Protein AF-A0A2V6DBK1-F1 (afdb_monomer)

Solvent-accessible surface area (backbone atoms only — not comparable to full-atom values): 3916 Å² total; per-residue (Å²): 134,73,84,65,56,63,62,53,54,51,52,51,54,51,51,53,56,57,60,56,56,58,66,56,53,57,53,53,55,49,53,51,52,54,49,52,52,50,53,52,50,53,50,51,54,54,49,54,48,29,60,73,42,16,64,97,42,93,39,62,38,80,90,78,57,34,47,102

Mean predicted aligned error: 9.08 Å

Secondary structure (DSSP, 8-state):
--TTHHH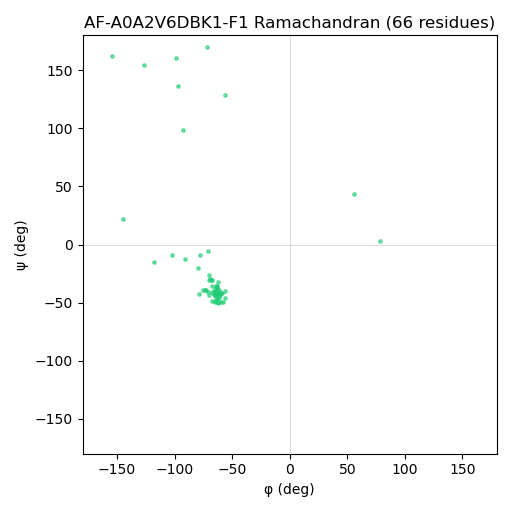HHHHHHHHHHHHHHHHHHHHHHHHHHHHHHHHHHHHHHHHHHHHHH-TTSS-EETTTTEE-

Foldseek 3Di:
DCVPPVVVVVVVVVVVVVVVVVVVVVVVVVVVVVVVVVVVVVVVVLVVLCCVQPPPAPAAPNVVSHGD

Radius of gyration: 26.91 Å; Cα contacts (8 Å, |Δi|>4): 30; chains: 1; bounding box: 49×17×73 Å

pLDDT: mean 87.63, std 12.84, range [52.81, 98.81]

Sequence (68 aa):
MPDRIVPTVFLLAAFVAFAMHGCAKSRQDEDARQLLARVRTEFLHAWSNYERYAWGQDALRPLSKTGH

Structure (m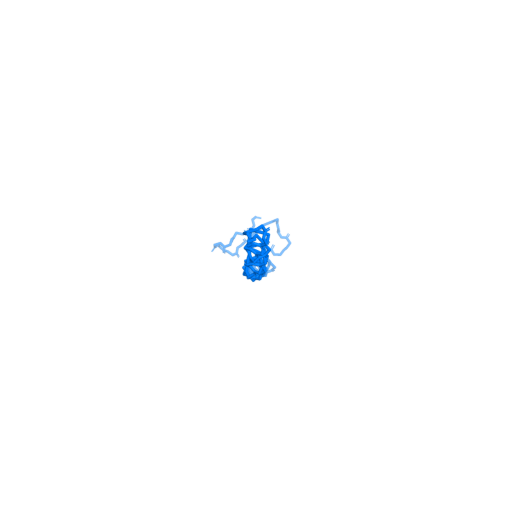mCIF, N/CA/C/O backbone):
data_AF-A0A2V6DBK1-F1
#
_entry.id   AF-A0A2V6DBK1-F1
#
loop_
_atom_site.group_PDB
_atom_site.id
_atom_site.type_symbol
_atom_site.label_atom_id
_atom_site.label_alt_id
_atom_site.label_comp_id
_atom_site.label_asym_id
_atom_site.label_entity_id
_atom_site.label_seq_id
_atom_site.pdbx_PDB_ins_code
_atom_site.Cartn_x
_atom_site.Cartn_y
_atom_site.Cartn_z
_atom_site.occupancy
_atom_site.B_iso_or_equiv
_atom_site.auth_seq_id
_atom_site.auth_comp_id
_atom_site.auth_asym_id
_atom_site.auth_atom_id
_atom_site.pdbx_PDB_model_num
ATOM 1 N N . MET A 1 1 ? 32.715 1.437 -57.920 1.00 52.81 1 MET A N 1
ATOM 2 C CA . MET A 1 1 ? 31.615 0.546 -57.488 1.00 52.81 1 MET A CA 1
ATOM 3 C C . MET A 1 1 ? 31.035 1.057 -56.163 1.00 52.81 1 MET A C 1
ATOM 5 O O . MET A 1 1 ? 31.460 0.592 -55.111 1.00 52.81 1 MET A O 1
ATOM 9 N N . PRO A 1 2 ? 30.144 2.068 -56.188 1.00 60.84 2 PRO A N 1
ATOM 10 C CA . PRO A 1 2 ? 29.508 2.647 -54.992 1.00 60.84 2 PRO A CA 1
ATOM 11 C C . PRO A 1 2 ? 28.346 1.806 -54.415 1.00 60.84 2 PRO A C 1
ATOM 13 O O . PRO A 1 2 ? 27.891 2.066 -53.303 1.00 60.84 2 PRO A O 1
ATOM 16 N N . ASP A 1 3 ? 27.903 0.757 -55.112 1.00 63.69 3 ASP A N 1
ATOM 17 C CA . ASP A 1 3 ? 26.648 0.037 -54.827 1.00 63.69 3 ASP A CA 1
ATOM 18 C C . ASP A 1 3 ? 26.649 -0.821 -53.543 1.00 63.69 3 ASP A C 1
ATOM 20 O O . ASP A 1 3 ? 25.616 -1.355 -53.147 1.00 63.69 3 ASP A O 1
ATOM 24 N N . ARG A 1 4 ? 27.793 -0.956 -52.850 1.00 64.50 4 ARG A N 1
ATOM 25 C CA . ARG A 1 4 ? 27.929 -1.776 -51.622 1.00 64.50 4 ARG A CA 1
ATOM 26 C C . ARG A 1 4 ? 27.939 -0.968 -50.319 1.00 64.50 4 ARG A C 1
ATOM 28 O O . ARG A 1 4 ? 27.864 -1.549 -49.238 1.00 64.50 4 ARG A O 1
ATOM 35 N N . ILE A 1 5 ? 28.017 0.361 -50.399 1.00 66.94 5 ILE A N 1
ATOM 36 C CA . ILE A 1 5 ? 28.132 1.237 -49.220 1.00 66.94 5 ILE A CA 1
ATOM 37 C C . ILE A 1 5 ? 26.764 1.428 -48.550 1.00 66.94 5 ILE A C 1
ATOM 39 O O . ILE A 1 5 ? 26.642 1.310 -47.332 1.00 66.94 5 ILE A O 1
ATOM 43 N N . VAL A 1 6 ? 25.720 1.632 -49.353 1.00 69.94 6 VAL A N 1
ATOM 44 C CA . VAL A 1 6 ? 24.342 1.862 -48.891 1.00 69.94 6 VAL A CA 1
ATOM 45 C C . VAL A 1 6 ? 23.787 0.714 -48.026 1.00 69.94 6 VAL A C 1
ATOM 47 O O . VAL A 1 6 ? 23.325 0.996 -46.918 1.00 69.94 6 VAL A O 1
ATOM 50 N N . PRO A 1 7 ? 23.867 -0.574 -48.429 1.00 74.50 7 PRO A N 1
ATOM 51 C CA . PRO A 1 7 ? 23.349 -1.666 -47.599 1.00 74.50 7 PRO A CA 1
ATOM 52 C C . PRO A 1 7 ? 24.152 -1.861 -46.308 1.00 74.50 7 PRO A C 1
ATOM 54 O O . PRO A 1 7 ? 23.589 -2.240 -45.286 1.00 74.50 7 PRO A O 1
ATOM 57 N N . THR A 1 8 ? 25.451 -1.557 -46.318 1.00 78.38 8 THR A N 1
ATOM 58 C CA . THR A 1 8 ? 26.316 -1.701 -45.137 1.00 78.38 8 THR A CA 1
ATOM 59 C C . THR A 1 8 ? 25.979 -0.660 -44.069 1.00 78.38 8 THR A C 1
ATOM 61 O O . THR A 1 8 ? 25.856 -0.994 -42.892 1.00 78.38 8 THR A O 1
ATOM 64 N N . VAL A 1 9 ? 25.756 0.593 -44.475 1.00 82.19 9 VAL A N 1
ATOM 65 C CA . VAL A 1 9 ? 25.303 1.659 -43.567 1.00 82.19 9 VAL A CA 1
ATOM 66 C C . VAL A 1 9 ? 23.913 1.346 -43.010 1.00 82.19 9 VAL A C 1
ATOM 68 O O . VAL A 1 9 ? 23.674 1.534 -41.818 1.00 82.19 9 VAL A O 1
ATOM 71 N N . PHE A 1 10 ? 23.015 0.807 -43.840 1.00 79.94 10 PHE A N 1
ATOM 72 C CA . PHE A 1 10 ? 21.671 0.423 -43.409 1.00 79.94 10 PHE A CA 1
ATOM 73 C C . PHE A 1 10 ? 21.688 -0.711 -42.369 1.00 79.94 10 PHE A C 1
ATOM 75 O O . PHE A 1 10 ? 21.006 -0.624 -41.349 1.00 79.94 10 PHE A O 1
ATOM 82 N N . LEU A 1 11 ? 22.515 -1.741 -42.576 1.00 80.62 11 LEU A N 1
ATOM 83 C CA . LEU A 1 11 ? 22.678 -2.845 -41.624 1.00 80.62 11 LEU A CA 1
ATOM 84 C C . LEU A 1 11 ? 23.291 -2.384 -40.293 1.00 80.62 11 LEU A C 1
ATOM 86 O O . LEU A 1 11 ? 22.836 -2.810 -39.231 1.00 80.62 11 LEU A O 1
ATOM 90 N N . LEU A 1 12 ? 24.272 -1.478 -40.327 1.00 80.62 12 LEU A N 1
ATOM 91 C CA . LEU A 1 12 ? 24.858 -0.903 -39.112 1.00 80.62 12 LEU A CA 1
ATOM 92 C C . LEU A 1 12 ? 23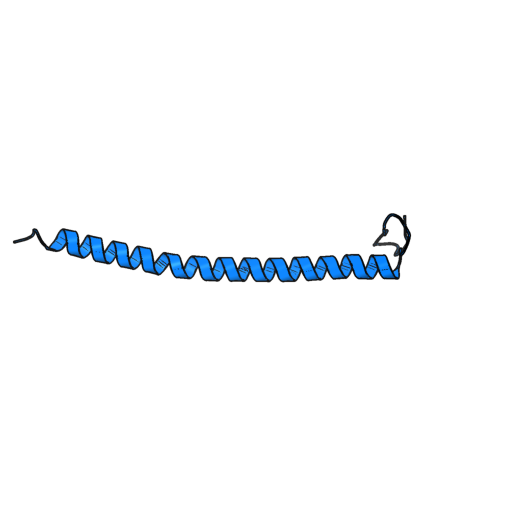.848 -0.046 -38.335 1.00 80.62 12 LEU A C 1
ATOM 94 O O . LEU A 1 12 ? 23.750 -0.175 -37.116 1.00 80.62 12 LEU A O 1
ATOM 98 N N . ALA A 1 13 ? 23.055 0.778 -39.023 1.00 80.44 13 ALA A N 1
ATOM 99 C CA . ALA A 1 13 ? 22.010 1.580 -38.389 1.00 80.44 13 ALA A CA 1
ATOM 100 C C . ALA A 1 13 ? 20.925 0.703 -37.738 1.00 80.44 13 ALA A C 1
ATOM 102 O O . ALA A 1 13 ? 20.513 0.964 -36.606 1.00 80.44 13 ALA A O 1
ATOM 103 N N . ALA A 1 14 ? 20.511 -0.376 -38.411 1.00 79.81 14 ALA A N 1
ATOM 104 C CA . ALA A 1 14 ? 19.560 -1.341 -37.864 1.00 79.81 14 ALA A CA 1
ATOM 105 C C . ALA A 1 14 ? 20.108 -2.054 -36.613 1.00 79.81 14 ALA A C 1
ATOM 107 O O . ALA A 1 14 ? 19.377 -2.232 -35.639 1.00 79.81 14 ALA A O 1
ATOM 108 N N . PHE A 1 15 ? 21.397 -2.406 -36.595 1.00 79.31 15 PHE A N 1
ATOM 109 C CA . PHE A 1 15 ? 22.041 -3.037 -35.439 1.00 79.31 15 PHE A CA 1
ATOM 110 C C . PHE A 1 15 ? 22.109 -2.099 -34.223 1.00 79.31 15 PHE A C 1
ATOM 112 O O . PHE A 1 15 ? 21.786 -2.506 -33.106 1.00 79.31 15 PHE A O 1
ATOM 119 N N . VAL A 1 16 ? 22.454 -0.823 -34.435 1.00 78.12 16 VAL A N 1
ATOM 120 C CA . VAL A 1 16 ? 22.456 0.200 -33.373 1.00 78.12 16 VAL A CA 1
ATOM 121 C C . VAL A 1 16 ? 21.045 0.428 -32.828 1.00 78.12 16 VAL A C 1
ATOM 123 O O . VAL A 1 16 ? 20.854 0.465 -31.612 1.00 78.12 16 VAL A O 1
ATOM 126 N N . ALA A 1 17 ? 20.039 0.517 -33.704 1.00 73.88 17 ALA A N 1
ATOM 127 C CA . ALA A 1 17 ? 18.648 0.643 -33.284 1.00 73.88 17 ALA A CA 1
ATOM 128 C C . ALA A 1 17 ? 18.199 -0.568 -32.448 1.00 73.88 17 ALA A C 1
ATOM 130 O O . ALA A 1 17 ? 17.561 -0.391 -31.411 1.00 73.88 17 ALA A O 1
ATOM 131 N N . PHE A 1 18 ? 18.575 -1.788 -32.841 1.00 70.50 18 PHE A N 1
ATOM 132 C CA . PHE A 1 18 ? 18.232 -3.008 -32.107 1.00 70.50 18 PHE A CA 1
ATOM 133 C C . PHE A 1 18 ? 18.906 -3.071 -30.724 1.00 70.50 18 PHE A C 1
ATOM 135 O O . PHE A 1 18 ? 18.253 -3.400 -29.735 1.00 70.50 18 PHE A O 1
ATOM 142 N N . ALA A 1 19 ? 20.179 -2.670 -30.619 1.00 71.44 19 ALA A N 1
ATOM 143 C CA . ALA A 1 19 ? 20.903 -2.618 -29.347 1.00 71.44 19 ALA A CA 1
ATOM 144 C C . ALA A 1 19 ? 20.293 -1.610 -28.351 1.00 71.44 19 ALA A C 1
ATOM 146 O O . ALA A 1 19 ? 20.226 -1.878 -27.150 1.00 71.44 19 ALA A O 1
ATOM 147 N N . MET A 1 20 ? 19.788 -0.472 -28.838 1.00 67.25 20 MET A N 1
ATOM 148 C CA . MET A 1 20 ? 19.191 0.567 -27.989 1.00 67.25 20 MET A CA 1
ATOM 149 C C . MET A 1 20 ? 17.844 0.150 -27.368 1.00 67.25 20 MET A C 1
ATOM 151 O O . MET A 1 20 ? 17.511 0.612 -26.276 1.00 67.25 20 MET A O 1
ATOM 155 N N . HIS A 1 21 ? 17.092 -0.767 -27.991 1.00 65.12 21 HIS A N 1
ATOM 156 C CA . HIS A 1 21 ? 15.806 -1.241 -27.455 1.00 65.12 21 HIS A CA 1
ATOM 157 C C . HIS A 1 21 ? 15.949 -2.102 -26.186 1.00 65.12 21 HIS A C 1
ATOM 159 O O . HIS A 1 21 ? 15.066 -2.082 -25.327 1.00 65.12 21 HIS A O 1
ATOM 165 N N . GLY A 1 22 ? 17.063 -2.825 -26.015 1.00 65.94 22 GLY A N 1
ATOM 166 C CA . GLY A 1 22 ? 17.273 -3.688 -24.844 1.00 65.94 22 GLY A CA 1
ATOM 167 C C . GLY A 1 22 ? 17.424 -2.919 -23.524 1.00 65.94 22 GLY A C 1
ATOM 168 O O . GLY A 1 22 ? 16.917 -3.349 -22.491 1.00 65.94 22 GLY A O 1
ATOM 169 N N . CYS A 1 23 ? 18.066 -1.746 -23.559 1.00 72.56 23 CYS A N 1
ATOM 170 C CA . CYS A 1 23 ? 18.382 -0.950 -22.363 1.00 72.56 23 CYS A CA 1
ATOM 171 C C . CYS A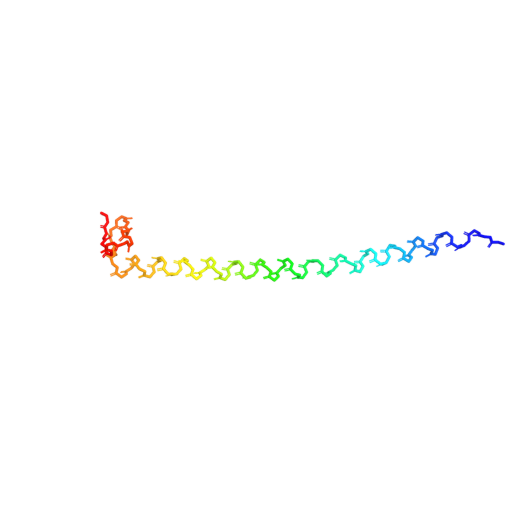 1 23 ? 17.187 -0.127 -21.835 1.00 72.56 23 CYS A C 1
ATOM 173 O O . CYS A 1 23 ? 17.158 0.302 -20.680 1.00 72.56 23 CYS A O 1
ATOM 175 N N . ALA A 1 24 ? 16.179 0.118 -22.676 1.00 74.19 24 ALA A N 1
ATOM 176 C CA . ALA A 1 24 ? 14.941 0.770 -22.251 1.00 74.19 24 ALA A CA 1
ATOM 177 C C . ALA A 1 24 ? 14.038 -0.193 -21.460 1.00 74.19 24 ALA A C 1
ATOM 179 O O . ALA A 1 24 ? 13.461 0.192 -20.444 1.00 74.19 24 ALA A O 1
ATOM 180 N N . LYS A 1 25 ? 13.969 -1.461 -21.885 1.00 81.50 25 LYS A N 1
ATOM 181 C CA . LYS A 1 25 ? 13.112 -2.475 -21.260 1.00 81.50 25 LYS A CA 1
ATOM 182 C C . LYS A 1 25 ? 13.562 -2.844 -19.843 1.00 81.50 25 LYS A C 1
ATOM 184 O O . LYS A 1 25 ? 12.720 -2.941 -18.958 1.00 81.50 25 LYS A O 1
ATOM 189 N N . SER A 1 26 ? 14.870 -2.975 -19.602 1.00 79.81 26 SER A N 1
ATOM 190 C CA . SER A 1 26 ? 15.400 -3.304 -18.269 1.00 79.81 26 SER A CA 1
ATOM 191 C C . SER A 1 26 ? 15.041 -2.259 -17.209 1.00 79.81 26 SER A C 1
ATOM 193 O O . SER A 1 26 ? 14.624 -2.622 -16.111 1.00 79.81 26 SER A O 1
ATOM 195 N N . ARG A 1 27 ? 15.137 -0.967 -17.551 1.00 80.44 27 ARG A N 1
ATOM 196 C CA . ARG A 1 27 ? 14.749 0.134 -16.656 1.00 80.44 27 ARG A CA 1
ATOM 197 C C . ARG A 1 27 ? 13.254 0.128 -16.354 1.00 80.44 27 ARG A C 1
ATOM 199 O O . ARG A 1 27 ? 12.865 0.219 -15.196 1.00 80.44 27 ARG A O 1
ATOM 206 N N . GLN A 1 28 ? 12.419 -0.076 -17.372 1.00 85.69 28 GLN A N 1
ATOM 207 C CA . GLN A 1 28 ? 10.971 -0.171 -17.183 1.00 85.69 28 GLN A CA 1
ATOM 208 C C . GLN A 1 28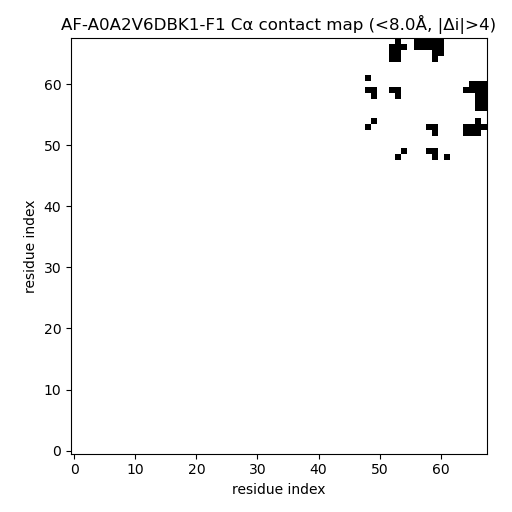 ? 10.578 -1.349 -16.269 1.00 85.69 28 GLN A C 1
ATOM 210 O O . GLN A 1 28 ? 9.691 -1.212 -15.425 1.00 85.69 28 GLN A O 1
ATOM 215 N N . ASP A 1 29 ? 11.255 -2.493 -16.397 1.00 89.25 29 ASP A N 1
ATOM 216 C CA . ASP A 1 29 ? 11.020 -3.663 -15.546 1.00 89.25 29 ASP A CA 1
ATOM 217 C C . ASP A 1 29 ? 11.505 -3.433 -14.093 1.00 89.25 29 ASP A C 1
ATOM 219 O O . ASP A 1 29 ? 10.937 -3.976 -13.142 1.00 89.25 29 ASP A O 1
ATOM 223 N N . GLU A 1 30 ? 12.549 -2.627 -13.876 1.00 92.44 30 GLU A N 1
ATOM 224 C CA . GLU A 1 30 ? 12.975 -2.180 -12.540 1.00 92.44 30 GLU A CA 1
ATOM 225 C C . GLU A 1 30 ? 11.950 -1.250 -11.890 1.00 92.44 30 GLU A C 1
ATOM 227 O O . GLU A 1 30 ? 11.537 -1.505 -10.755 1.00 92.44 30 GLU A O 1
ATOM 232 N N . ASP A 1 31 ? 11.479 -0.241 -12.619 1.00 94.50 31 ASP A N 1
ATOM 233 C CA . ASP A 1 31 ? 10.473 0.704 -12.131 1.00 94.50 31 ASP A CA 1
ATOM 234 C C . ASP A 1 31 ? 9.164 -0.012 -11.768 1.00 94.50 31 ASP A C 1
ATOM 236 O O . ASP A 1 31 ? 8.594 0.212 -10.695 1.00 94.50 31 ASP A O 1
ATOM 240 N N . ALA A 1 32 ? 8.723 -0.956 -12.608 1.00 95.00 32 ALA A N 1
ATOM 241 C CA . ALA A 1 32 ? 7.547 -1.778 -12.337 1.00 95.00 32 ALA A CA 1
ATOM 242 C C . ALA A 1 32 ? 7.710 -2.612 -11.054 1.00 95.00 32 ALA A C 1
ATOM 244 O O . ALA A 1 32 ? 6.800 -2.663 -10.223 1.00 95.00 32 ALA A O 1
ATOM 245 N N . ARG A 1 33 ? 8.881 -3.230 -10.840 1.00 96.56 33 ARG A N 1
ATOM 246 C CA . ARG A 1 33 ? 9.170 -3.996 -9.613 1.00 96.56 33 ARG A CA 1
ATOM 247 C C . ARG A 1 33 ? 9.165 -3.113 -8.369 1.00 96.56 33 ARG A C 1
ATOM 249 O O . ARG A 1 33 ? 8.617 -3.516 -7.342 1.00 96.56 33 ARG A O 1
ATOM 256 N N . GLN A 1 34 ? 9.730 -1.911 -8.453 1.00 97.62 34 GLN A N 1
ATOM 257 C CA . GLN A 1 34 ? 9.697 -0.958 -7.346 1.00 97.62 34 GLN A CA 1
ATOM 258 C C . GLN A 1 34 ? 8.269 -0.514 -7.023 1.00 97.62 34 GLN A C 1
ATOM 260 O O . GLN A 1 34 ? 7.910 -0.416 -5.849 1.00 97.62 34 GLN A O 1
ATOM 265 N N . LEU A 1 35 ? 7.445 -0.268 -8.043 1.00 98.00 35 LEU A N 1
ATOM 266 C CA . LEU A 1 35 ? 6.048 0.105 -7.851 1.00 98.00 35 LEU A CA 1
ATOM 267 C C . LEU A 1 35 ? 5.262 -1.020 -7.167 1.00 98.00 35 LEU A C 1
ATOM 269 O O . LEU A 1 35 ? 4.572 -0.769 -6.181 1.00 98.00 35 LEU A O 1
ATOM 273 N N . LEU A 1 36 ? 5.426 -2.266 -7.621 1.00 97.94 36 LEU A N 1
ATOM 274 C CA . LEU A 1 36 ? 4.797 -3.438 -7.004 1.00 97.94 36 LEU A CA 1
ATOM 275 C C . LEU A 1 36 ? 5.195 -3.599 -5.530 1.00 97.94 36 LEU A C 1
ATOM 277 O O . LEU A 1 36 ? 4.342 -3.874 -4.685 1.00 97.94 36 LEU A O 1
ATOM 281 N N . ALA A 1 37 ? 6.473 -3.387 -5.204 1.00 98.31 37 ALA A N 1
ATOM 282 C CA . ALA A 1 37 ? 6.952 -3.449 -3.826 1.00 98.31 37 ALA A CA 1
ATOM 283 C C . ALA A 1 37 ? 6.301 -2.373 -2.937 1.00 98.31 37 ALA A C 1
ATOM 285 O O . ALA A 1 37 ? 5.886 -2.672 -1.814 1.00 98.31 37 ALA A O 1
ATOM 286 N N . ARG A 1 38 ? 6.153 -1.141 -3.446 1.00 98.50 38 ARG A N 1
ATOM 287 C CA . ARG A 1 38 ? 5.467 -0.051 -2.730 1.00 98.50 38 ARG A CA 1
ATOM 288 C C . ARG A 1 38 ? 3.989 -0.365 -2.518 1.00 98.50 38 ARG A C 1
ATOM 290 O O . ARG A 1 38 ? 3.531 -0.316 -1.384 1.00 98.50 38 ARG A O 1
ATOM 297 N N . VAL A 1 39 ? 3.273 -0.784 -3.563 1.00 98.62 39 VAL A N 1
ATOM 298 C CA . VAL A 1 39 ? 1.852 -1.166 -3.464 1.00 98.62 39 VAL A CA 1
ATOM 299 C C . VAL A 1 39 ? 1.648 -2.264 -2.422 1.00 98.62 39 VAL A C 1
ATOM 301 O O . VAL A 1 39 ? 0.772 -2.148 -1.568 1.00 98.62 39 VAL A O 1
ATOM 304 N N . ARG A 1 40 ? 2.490 -3.305 -2.437 1.00 98.50 40 ARG A N 1
ATOM 305 C CA . ARG A 1 40 ? 2.431 -4.381 -1.440 1.00 98.50 40 ARG A CA 1
ATOM 306 C C . ARG A 1 40 ? 2.633 -3.857 -0.017 1.00 98.50 40 ARG A C 1
ATOM 308 O O . ARG A 1 40 ? 1.948 -4.306 0.896 1.00 98.50 40 ARG A O 1
ATOM 315 N N . THR A 1 41 ? 3.572 -2.933 0.164 1.00 98.75 41 THR A N 1
ATOM 316 C CA . THR A 1 41 ? 3.896 -2.353 1.473 1.00 98.75 41 THR A CA 1
ATOM 317 C C . THR A 1 41 ? 2.719 -1.553 2.024 1.00 98.75 41 THR A C 1
ATOM 319 O O . THR A 1 41 ? 2.289 -1.805 3.148 1.00 98.75 41 THR A O 1
ATOM 322 N N . GL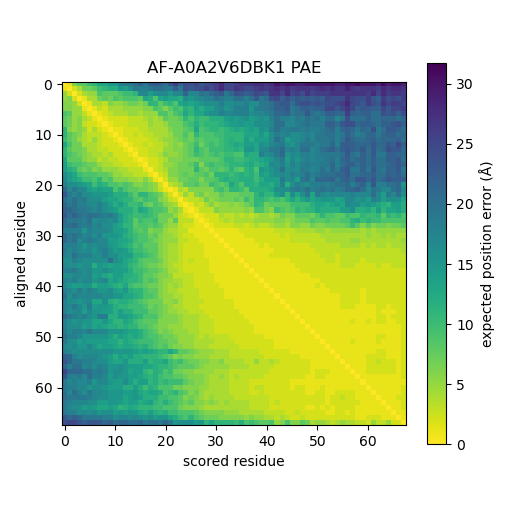U A 1 42 ? 2.140 -0.664 1.216 1.00 98.81 42 GLU A N 1
ATOM 323 C CA . GLU A 1 42 ? 0.990 0.153 1.620 1.00 98.81 42 GLU A CA 1
ATOM 324 C C . GLU A 1 42 ? -0.257 -0.698 1.884 1.00 98.81 42 GLU A C 1
ATOM 326 O O . GLU A 1 42 ? -0.987 -0.469 2.849 1.00 98.81 42 GLU A O 1
ATOM 331 N N . PHE A 1 43 ? -0.475 -1.744 1.083 1.00 98.75 43 PHE A N 1
ATOM 332 C CA . PHE A 1 43 ? -1.583 -2.668 1.301 1.00 98.75 43 PHE A CA 1
ATOM 333 C C . PHE A 1 43 ? -1.449 -3.416 2.632 1.00 98.75 43 PHE A C 1
ATOM 335 O O . PHE A 1 43 ? -2.402 -3.478 3.407 1.00 98.75 43 PHE A O 1
ATOM 342 N N . LEU A 1 44 ? -0.259 -3.948 2.935 1.00 98.81 44 LEU A N 1
ATOM 343 C CA . LEU A 1 44 ? 0.002 -4.608 4.217 1.00 98.81 44 LEU A CA 1
ATOM 344 C C . LEU A 1 44 ? -0.125 -3.635 5.396 1.00 98.81 44 LEU A C 1
ATOM 346 O O . LEU A 1 44 ? -0.614 -4.022 6.459 1.00 98.81 44 LEU A O 1
ATOM 350 N N . HIS A 1 45 ? 0.269 -2.373 5.219 1.00 98.50 45 HIS A N 1
ATOM 351 C CA . HIS A 1 45 ? 0.068 -1.340 6.230 1.00 98.50 45 HIS A CA 1
ATOM 352 C C . HIS A 1 45 ? -1.424 -1.113 6.517 1.00 98.50 45 HIS A C 1
ATOM 354 O O . HIS A 1 45 ? -1.846 -1.157 7.673 1.00 98.50 45 HIS A O 1
ATOM 360 N N . ALA A 1 46 ? -2.242 -0.935 5.477 1.00 98.44 46 ALA A N 1
ATOM 361 C CA . ALA A 1 46 ? -3.686 -0.777 5.627 1.00 98.44 46 ALA A CA 1
ATOM 362 C C . ALA A 1 46 ? -4.342 -2.020 6.256 1.00 98.44 46 ALA A C 1
ATOM 364 O O . ALA A 1 46 ? -5.113 -1.892 7.208 1.00 98.44 46 ALA A O 1
ATOM 365 N N . TRP A 1 47 ? -3.990 -3.218 5.777 1.00 98.56 47 TRP A N 1
ATOM 366 C CA . TRP A 1 47 ? -4.538 -4.484 6.266 1.00 98.56 47 TRP A CA 1
ATOM 367 C C . TRP A 1 47 ? -4.210 -4.731 7.740 1.00 98.56 47 TRP A C 1
ATOM 369 O O . TRP A 1 47 ? -5.107 -4.975 8.542 1.00 98.56 47 TRP A O 1
ATOM 379 N N . SER A 1 48 ? -2.937 -4.597 8.120 1.00 98.62 48 SER A N 1
ATOM 380 C CA . SER A 1 48 ? -2.509 -4.797 9.511 1.00 98.62 48 SER A CA 1
ATOM 381 C C . SER A 1 48 ? -3.153 -3.798 10.477 1.00 98.62 48 SER A C 1
ATOM 383 O O . SER A 1 48 ? -3.442 -4.143 11.623 1.00 98.62 48 SER A O 1
ATOM 385 N N . ASN A 1 49 ? -3.433 -2.570 10.030 1.00 98.56 49 ASN A N 1
ATOM 386 C CA . ASN A 1 49 ? -4.186 -1.606 10.828 1.00 98.56 49 ASN A CA 1
ATOM 387 C C . ASN A 1 49 ? -5.666 -1.989 10.951 1.00 98.56 49 ASN A C 1
ATOM 389 O O . ASN A 1 49 ? -6.226 -1.849 12.037 1.00 98.56 49 ASN A O 1
ATOM 393 N N . TYR A 1 50 ? -6.304 -2.469 9.879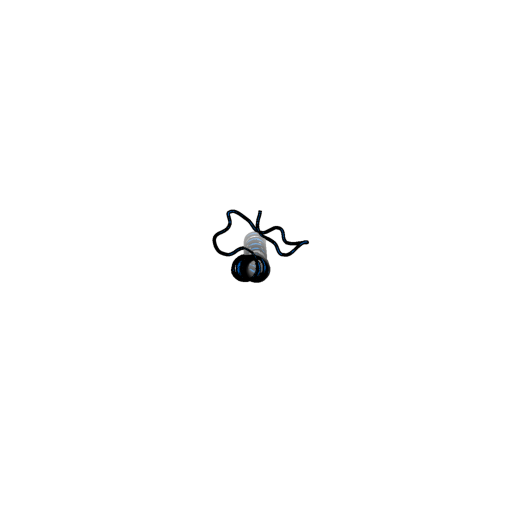 1.00 98.69 50 TYR A N 1
ATOM 394 C CA . TYR A 1 50 ? -7.681 -2.965 9.952 1.00 98.69 50 TYR A CA 1
ATOM 395 C C . TYR A 1 50 ? -7.785 -4.126 10.945 1.00 98.69 50 TYR A C 1
ATOM 397 O O . TYR A 1 50 ? -8.590 -4.066 11.870 1.00 98.69 50 TYR A O 1
ATOM 405 N N . GLU A 1 51 ? -6.903 -5.119 10.823 1.00 98.50 51 GLU A N 1
ATOM 406 C CA . GLU A 1 51 ? -6.829 -6.258 11.740 1.00 98.50 51 GLU A CA 1
ATOM 407 C C . GLU A 1 51 ? -6.627 -5.822 13.195 1.00 98.50 51 GLU A C 1
ATOM 409 O O . GLU A 1 51 ? -7.261 -6.342 14.107 1.00 98.50 51 GLU A O 1
ATOM 414 N N . ARG A 1 52 ? -5.791 -4.811 13.432 1.00 98.31 52 ARG A N 1
ATOM 415 C CA . ARG A 1 52 ? -5.531 -4.322 14.787 1.00 98.31 52 ARG A CA 1
ATOM 416 C C . ARG A 1 52 ? -6.689 -3.530 15.397 1.00 98.31 52 ARG A C 1
ATOM 418 O O . ARG A 1 52 ? -6.894 -3.618 16.605 1.00 98.31 52 ARG A O 1
ATOM 425 N N . TYR A 1 53 ? -7.374 -2.696 14.615 1.00 98.38 53 TYR A N 1
ATOM 426 C CA . TYR A 1 53 ? -8.257 -1.652 15.159 1.00 98.38 53 TYR A CA 1
ATOM 427 C C . TYR A 1 53 ? -9.736 -1.791 14.773 1.00 98.38 53 TYR A C 1
ATOM 429 O O . TYR A 1 53 ? -10.578 -1.121 15.368 1.00 98.38 53 TYR A O 1
ATOM 437 N N . ALA A 1 54 ? -10.069 -2.611 13.778 1.00 98.50 54 ALA A N 1
ATOM 438 C CA . ALA A 1 54 ? -11.420 -2.724 13.230 1.00 98.50 54 ALA A CA 1
ATOM 439 C C . ALA A 1 54 ? -11.777 -4.159 12.799 1.00 98.50 54 ALA A C 1
ATOM 441 O O . ALA A 1 54 ? -12.670 -4.343 11.975 1.00 98.50 54 ALA A O 1
ATOM 442 N N . TRP A 1 55 ? -11.097 -5.180 13.336 1.00 98.31 55 TRP A N 1
ATOM 443 C CA . TRP A 1 55 ? -11.365 -6.573 12.975 1.00 98.31 55 TRP A CA 1
ATOM 444 C C . TRP A 1 55 ? -12.827 -6.951 13.215 1.00 98.31 55 TRP A C 1
ATOM 446 O O . TRP A 1 55 ? -13.364 -6.739 14.303 1.00 98.31 55 TRP A O 1
ATOM 456 N N . GLY A 1 56 ? -13.461 -7.515 12.187 1.00 97.62 56 GLY A N 1
ATOM 457 C CA . GLY A 1 56 ? -14.875 -7.886 12.222 1.00 97.62 56 GLY A CA 1
ATOM 458 C C . GLY A 1 56 ? -15.847 -6.718 12.038 1.00 97.62 56 GLY A C 1
ATOM 459 O O . GLY A 1 56 ? -17.050 -6.945 12.098 1.00 97.62 56 GLY A O 1
ATOM 460 N N . GLN A 1 57 ? -15.357 -5.497 11.808 1.00 97.94 57 GLN A N 1
ATOM 461 C CA . GLN A 1 57 ? -16.182 -4.354 11.407 1.00 97.94 57 GLN A CA 1
ATOM 462 C C . GLN A 1 57 ? -16.114 -4.148 9.893 1.00 97.94 57 GLN A C 1
ATOM 464 O O . GLN A 1 57 ? -15.168 -4.598 9.243 1.00 97.94 57 GLN A O 1
ATOM 469 N N . ASP A 1 58 ? -17.085 -3.429 9.335 1.00 97.81 58 ASP A N 1
ATOM 470 C CA . ASP A 1 58 ? -17.179 -3.221 7.886 1.00 97.81 58 ASP A CA 1
ATOM 471 C C . ASP A 1 58 ? -15.984 -2.432 7.329 1.00 97.81 58 ASP A C 1
ATOM 473 O O . ASP A 1 58 ? -15.508 -2.699 6.225 1.00 97.81 58 ASP A O 1
ATOM 477 N N . ALA A 1 59 ? -15.471 -1.462 8.092 1.00 97.75 59 ALA A N 1
ATOM 478 C CA . ALA A 1 59 ? -14.349 -0.627 7.678 1.00 97.75 59 ALA A CA 1
ATOM 479 C C . ALA A 1 59 ? -13.558 -0.060 8.865 1.00 97.75 59 ALA A C 1
ATOM 481 O O . ALA A 1 59 ? -14.049 0.021 9.988 1.00 97.75 59 ALA A O 1
ATOM 482 N N . LEU A 1 60 ? -12.328 0.390 8.593 1.00 98.50 60 LEU A N 1
ATOM 483 C CA . LEU A 1 60 ? -11.481 1.134 9.528 1.00 98.50 60 LEU A CA 1
ATOM 484 C C . LEU A 1 60 ? -11.597 2.646 9.284 1.00 98.50 60 LEU A C 1
ATOM 486 O O . LEU A 1 60 ? -11.458 3.110 8.154 1.00 98.50 60 LEU A O 1
ATOM 490 N N . ARG A 1 61 ? -11.711 3.431 10.361 1.00 98.19 61 ARG A N 1
ATOM 491 C CA . ARG A 1 61 ? -11.475 4.883 10.380 1.00 98.19 61 ARG A CA 1
ATOM 492 C C . ARG A 1 61 ? -10.012 5.144 10.782 1.00 98.19 61 ARG A C 1
ATOM 494 O O . ARG A 1 61 ? -9.695 5.122 11.974 1.00 98.19 61 ARG A O 1
ATOM 501 N N . PRO A 1 62 ? -9.092 5.397 9.831 1.00 97.06 62 PRO A N 1
ATOM 502 C CA . PRO A 1 62 ? -7.650 5.324 10.089 1.00 97.06 62 PRO A CA 1
ATOM 503 C C . PRO A 1 62 ? -7.127 6.423 11.023 1.00 97.06 62 PRO A C 1
ATOM 505 O O . PRO A 1 62 ? -6.185 6.184 11.775 1.00 97.06 62 PRO A O 1
ATOM 508 N N . LEU A 1 63 ? -7.749 7.609 11.016 1.00 97.75 63 LEU A N 1
ATOM 509 C CA . LEU A 1 63 ? -7.320 8.735 11.856 1.00 97.75 63 LEU A CA 1
ATOM 510 C C . LEU A 1 63 ? -7.676 8.533 13.335 1.00 97.75 63 LEU A C 1
ATOM 512 O O . LEU A 1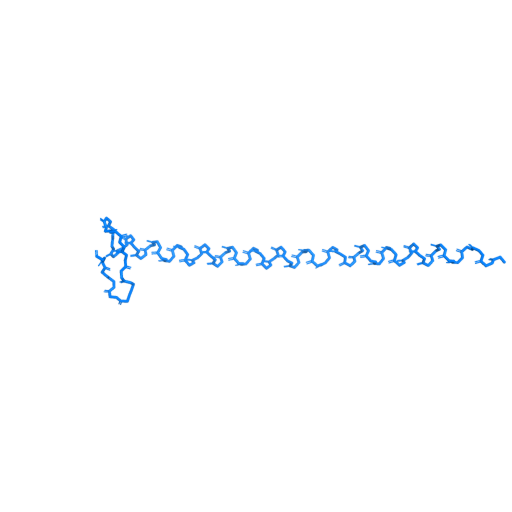 63 ? -6.879 8.867 14.206 1.00 97.75 63 LEU A O 1
ATOM 516 N N . SER A 1 64 ? -8.855 7.975 13.620 1.00 97.94 64 SER A N 1
ATOM 517 C CA . SER A 1 64 ? -9.314 7.712 14.990 1.00 97.94 64 SER A CA 1
ATOM 518 C C . SER A 1 64 ? -8.941 6.322 15.503 1.00 97.94 64 SER A C 1
ATOM 520 O O . SER A 1 64 ? -9.059 6.087 16.700 1.00 97.94 64 SER A O 1
ATOM 522 N N . LYS A 1 65 ? -8.487 5.412 14.627 1.00 97.75 65 LYS A N 1
ATOM 523 C CA . LYS A 1 65 ? -8.194 4.001 14.942 1.00 97.75 65 LYS A CA 1
ATOM 524 C C . LYS A 1 65 ? -9.392 3.270 15.556 1.00 97.75 65 LYS A C 1
ATOM 526 O O . LYS A 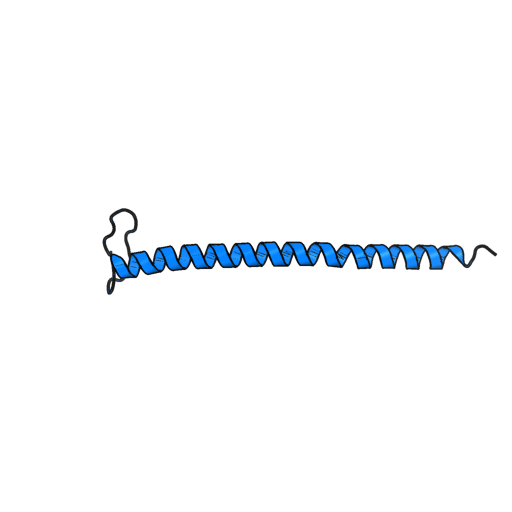1 65 ? -9.261 2.529 16.524 1.00 97.75 65 LYS A O 1
ATOM 531 N N . THR A 1 66 ? -10.562 3.496 14.979 1.00 97.12 66 THR A N 1
ATOM 532 C CA . THR A 1 66 ? -11.818 2.838 15.357 1.00 97.12 66 THR A CA 1
ATOM 533 C C . THR A 1 66 ? -12.440 2.225 14.112 1.00 97.12 66 THR A C 1
ATOM 535 O O . THR A 1 66 ? -12.204 2.732 13.015 1.00 97.12 66 THR A O 1
ATOM 538 N N . GLY A 1 67 ? -13.257 1.183 14.239 1.00 96.31 67 GLY A N 1
ATOM 539 C CA . GLY A 1 67 ? -14.077 0.756 13.105 1.00 96.31 67 GLY A CA 1
ATOM 540 C C . GLY A 1 67 ? -15.228 1.730 12.805 1.00 96.31 67 GLY A C 1
ATOM 541 O O . GLY A 1 67 ? -15.418 2.718 13.534 1.00 96.31 67 GLY A O 1
ATOM 542 N N . HIS A 1 68 ? -15.884 1.523 11.661 1.00 92.06 68 HIS A N 1
ATOM 543 C CA . HIS A 1 68 ? -17.025 2.319 11.208 1.00 92.06 68 HIS A CA 1
ATOM 544 C C . HIS A 1 68 ? -18.341 1.819 11.789 1.00 92.06 68 HIS A C 1
ATOM 546 O O . HIS A 1 68 ? -18.545 0.588 11.794 1.00 92.06 68 HIS A O 1
#